Protein 3FBL (pdb70)

Nearest PDB structures (foldseek):
  3fbl-assembly1_A  TM=1.012E+00  e=3.060E-11  Captovirus AFV1
  5w7g-assembly1_B  TM=8.537E-01  e=7.889E-08  Captovirus AFV1
  2uvn-assembly1_A-2  TM=4.393E-01  e=5.436E+00  Mycobacterium tuberculosis H37Rv

Secondary structure (DSSP, 8-state):
-HHHHHHHHHHHHHTT--GGGHHHHHHHHHHHHHHHHHHHHTT--HHHHHHHHHHHHHHHHTSTT--HHHHHHHHHHHHHH-

CATH classification: 1.20.58.800

Structure (mmCIF, N/CA/C/O backbone):
data_3FBL
#
_entry.id   3FBL
#
_cell.length_a   28.353
_cell.length_b   47.576
_cell.length_c   60.079
_cell.angle_alpha   90.00
_cell.angle_beta   90.00
_cell.angle_gamma   90.00
#
_symmetry.space_group_name_H-M   'P 21 21 21'
#
loop_
_entity.id
_entity.type
_entity.pdbx_description
1 polymer 'Putative uncharacterized protein'
2 non-polymer 'CHLORIDE ION'
3 water water
#
loop_
_atom_site.group_PDB
_atom_site.id
_atom_site.type_symbol
_atom_site.label_atom_id
_atom_site.label_alt_id
_atom_site.label_comp_id
_atom_site.label_asym_id
_atom_site.label_entity_id
_atom_site.label_seq_id
_atom_site.pdbx_PDB_ins_code
_atom_site.Cartn_x
_atom_site.Cartn_y
_atom_site.Cartn_z
_atom_site.occupancy
_atom_site.B_iso_or_equiv
_atom_site.auth_seq_id
_atom_site.auth_comp_id
_atom_site.auth_asym_id
_atom_site.auth_atom_id
_atom_site.pdbx_PDB_model_num
ATOM 1 N N . TYR A 1 1 ? 29.534 -1.746 0.964 1.00 21.23 51 TYR A N 1
ATOM 2 C CA . TYR A 1 1 ? 29.894 -0.996 2.194 1.00 20.14 51 TYR A CA 1
ATOM 3 C C . TYR A 1 1 ? 30.316 -1.989 3.283 1.00 19.59 51 TYR A C 1
ATOM 4 O O . TYR A 1 1 ? 29.664 -2.113 4.323 1.00 18.59 51 TYR A O 1
ATOM 13 N N . HIS A 1 2 ? 31.402 -2.706 3.011 1.00 18.43 52 HIS A N 1
ATOM 14 C CA . HIS A 1 2 ? 31.858 -3.807 3.859 1.00 17.46 52 HIS A CA 1
ATOM 15 C C . HIS A 1 2 ? 32.213 -3.339 5.261 1.00 15.91 52 HIS A C 1
ATOM 16 O O . HIS A 1 2 ? 31.862 -3.997 6.238 1.00 15.07 52 HIS A O 1
ATOM 23 N N . LYS A 1 3 ? 32.897 -2.199 5.340 1.00 13.75 53 LYS A N 1
ATOM 24 C CA . LYS A 1 3 ? 33.291 -1.614 6.612 1.00 13.06 53 LYS A CA 1
ATOM 25 C C . LYS A 1 3 ? 32.098 -1.124 7.420 1.00 10.75 53 LYS A C 1
ATOM 26 O O . LYS A 1 3 ? 32.026 -1.348 8.631 1.00 9.72 53 LYS A O 1
ATOM 32 N N . LEU A 1 4 ? 31.153 -0.480 6.745 1.00 8.65 54 LEU A N 1
ATOM 33 C CA . LEU A 1 4 ? 29.917 -0.079 7.397 1.00 7.62 54 LEU A CA 1
ATOM 34 C C . LEU A 1 4 ? 29.158 -1.281 7.996 1.00 7.32 54 LEU A C 1
ATOM 35 O O . LEU A 1 4 ? 28.783 -1.240 9.168 1.00 6.13 54 LEU A O 1
ATOM 40 N N . ARG A 1 5 ? 28.957 -2.338 7.198 1.00 7.12 55 ARG A N 1
ATOM 41 C CA A ARG A 1 5 ? 28.233 -3.529 7.661 0.50 7.81 55 ARG A CA 1
ATOM 42 C CA B ARG A 1 5 ? 28.252 -3.542 7.656 0.50 7.46 55 ARG A CA 1
ATOM 43 C C . ARG A 1 5 ? 28.862 -4.104 8.929 1.00 7.50 55 ARG A C 1
ATOM 44 O O . ARG A 1 5 ? 28.150 -4.482 9.852 1.00 7.15 55 ARG A O 1
ATOM 59 N N . LEU A 1 6 ? 30.198 -4.169 8.960 1.00 6.71 56 LEU A N 1
ATOM 60 C CA . LEU A 1 6 ? 30.915 -4.612 10.149 1.00 6.07 56 LEU A CA 1
ATOM 61 C C . LEU A 1 6 ? 30.658 -3.696 11.349 1.00 5.22 56 LEU A C 1
ATOM 62 O O . LEU A 1 6 ? 30.386 -4.164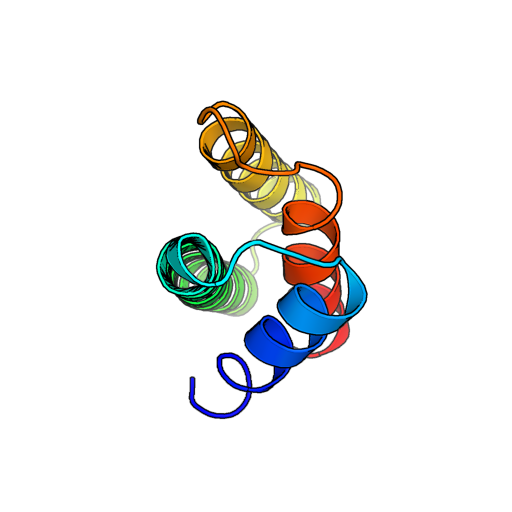 12.457 1.00 4.55 56 LEU A O 1
ATOM 67 N N . ALA A 1 7 ? 30.726 -2.395 11.122 1.00 4.19 57 ALA A N 1
ATOM 68 C CA . ALA A 1 7 ? 30.487 -1.414 12.190 1.00 4.25 57 ALA A CA 1
ATOM 69 C C . ALA A 1 7 ? 29.053 -1.481 12.739 1.00 4.28 57 ALA A C 1
ATOM 70 O O . ALA A 1 7 ? 28.835 -1.311 13.935 1.00 3.49 57 ALA A O 1
ATOM 72 N N . ILE A 1 8 ? 28.083 -1.683 11.849 1.00 3.37 58 ILE A N 1
ATOM 73 C CA . ILE A 1 8 ? 26.690 -1.813 12.272 1.00 4.16 58 ILE A CA 1
ATOM 74 C C . ILE A 1 8 ? 26.487 -3.042 13.144 1.00 4.42 58 ILE A C 1
ATOM 75 O O . ILE A 1 8 ? 25.776 -2.974 14.145 1.00 5.27 58 ILE A O 1
ATOM 80 N N . LYS A 1 9 ? 27.122 -4.156 12.785 1.00 5.31 59 LYS A N 1
ATOM 81 C CA . LYS A 1 9 ? 27.037 -5.356 13.610 1.00 6.52 59 LYS A CA 1
ATOM 82 C C . LYS A 1 9 ? 27.583 -5.105 15.017 1.00 6.77 59 LYS A C 1
ATOM 83 O O . LYS A 1 9 ? 27.029 -5.588 15.998 1.00 6.41 59 LYS A O 1
ATOM 89 N N . GLU A 1 10 ? 28.665 -4.341 15.116 1.00 6.89 60 GLU A N 1
ATOM 90 C CA . GLU A 1 10 ? 29.235 -4.047 16.428 1.00 7.63 60 GLU A CA 1
ATOM 91 C C . GLU A 1 10 ? 28.301 -3.158 17.248 1.00 6.53 60 GLU A C 1
ATOM 92 O O . GLU A 1 10 ? 28.176 -3.324 18.461 1.00 6.62 60 GLU A O 1
ATOM 98 N N . ILE A 1 11 ? 27.658 -2.205 16.581 1.00 6.23 61 ILE A N 1
ATOM 99 C CA . ILE A 1 11 ? 26.645 -1.370 17.257 1.00 5.70 61 ILE A CA 1
ATOM 100 C C . ILE A 1 11 ? 25.503 -2.266 17.729 1.00 4.92 61 ILE A C 1
ATOM 101 O O . ILE A 1 11 ? 25.037 -2.140 18.866 1.00 4.89 61 ILE A O 1
ATOM 106 N N . CYS A 1 12 ? 25.049 -3.175 16.862 1.00 4.42 62 CYS A N 1
ATOM 107 C CA . CYS A 1 12 ? 23.998 -4.123 17.257 1.00 5.34 62 CYS A CA 1
ATOM 108 C C . CYS A 1 12 ? 24.384 -4.974 18.482 1.00 5.58 62 CYS A C 1
ATOM 109 O O . CYS A 1 12 ? 23.574 -5.170 19.388 1.00 5.29 62 CYS A O 1
ATOM 112 N N . LYS A 1 13 ? 25.611 -5.481 18.505 1.00 5.62 63 LYS A N 1
ATOM 113 C CA . LYS A 1 13 ? 26.087 -6.222 19.690 1.00 7.45 63 LYS A CA 1
ATOM 114 C C . LYS A 1 13 ? 26.092 -5.382 20.965 1.00 7.42 63 LYS A C 1
ATOM 115 O O . LYS A 1 13 ? 25.624 -5.828 22.001 1.00 7.67 63 LYS A O 1
ATOM 121 N N . THR A 1 14 ? 26.612 -4.157 20.881 1.00 7.77 64 THR A N 1
ATOM 122 C CA . THR A 1 14 ? 26.664 -3.245 22.033 1.00 7.83 64 THR A CA 1
ATOM 123 C C . THR A 1 14 ? 25.285 -2.921 22.576 1.00 7.95 64 THR A C 1
ATOM 124 O O . THR A 1 14 ? 25.090 -2.847 23.794 1.00 7.56 64 THR A O 1
ATOM 128 N N . ASP A 1 15 ? 24.322 -2.753 21.673 1.00 7.26 65 ASP A N 1
ATOM 129 C CA . ASP A 1 15 ? 22.974 -2.409 22.086 1.00 7.24 65 ASP A CA 1
ATOM 130 C C . ASP A 1 15 ? 22.088 -3.632 22.431 1.00 6.94 65 ASP A C 1
ATOM 131 O O . ASP A 1 15 ? 20.907 -3.478 22.737 1.00 7.66 65 ASP A O 1
ATOM 136 N N . GLY A 1 16 ? 22.666 -4.827 22.378 1.00 6.22 66 GLY A N 1
ATOM 137 C CA . GLY A 1 16 ? 21.933 -6.063 22.639 1.00 7.36 66 GLY A CA 1
ATOM 138 C C . GLY A 1 16 ? 20.750 -6.285 21.719 1.00 7.11 66 GLY A C 1
ATOM 139 O O . GLY A 1 16 ? 19.681 -6.731 22.157 1.00 8.25 66 GLY A O 1
ATOM 140 N N . ILE A 1 17 ? 20.917 -5.934 20.447 1.00 6.17 67 ILE A N 1
ATOM 141 C CA . ILE A 1 17 ? 19.871 -6.165 19.444 1.00 5.44 67 ILE A CA 1
ATOM 142 C C . ILE A 1 17 ? 19.694 -7.665 19.164 1.00 4.67 67 ILE A C 1
ATOM 143 O O . ILE A 1 17 ? 20.671 -8.377 18.969 1.00 4.03 67 ILE A O 1
ATOM 148 N N . PRO A 1 18 ? 18.445 -8.155 19.199 1.00 5.01 68 PRO A N 1
ATOM 149 C CA . PRO A 1 18 ? 18.189 -9.563 18.851 1.00 5.23 68 PRO A CA 1
ATOM 150 C C . PRO A 1 18 ? 18.730 -9.830 17.461 1.00 4.51 68 PRO A C 1
ATOM 151 O O . PRO A 1 18 ? 18.506 -9.017 16.569 1.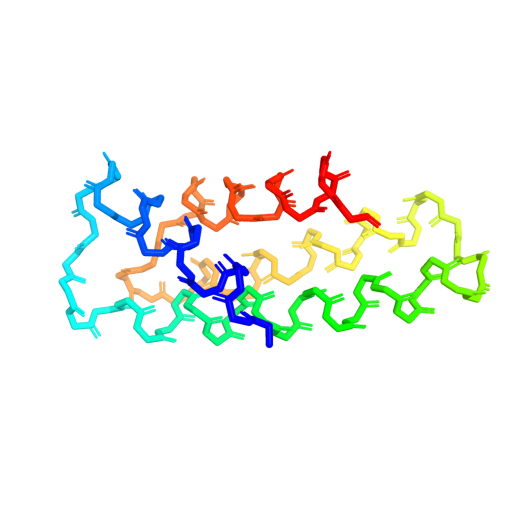00 5.21 68 PRO A O 1
ATOM 155 N N . ASN A 1 19 ? 19.427 -10.940 17.268 1.00 4.50 69 ASN A N 1
ATOM 156 C CA . ASN A 1 19 ? 20.139 -11.124 16.001 1.00 5.04 69 ASN A CA 1
ATOM 157 C C . ASN A 1 19 ? 19.245 -11.248 14.754 1.00 4.97 69 ASN A C 1
ATOM 158 O O . ASN A 1 19 ? 19.706 -11.004 13.654 1.00 4.66 69 ASN A O 1
ATOM 163 N N . ILE A 1 20 ? 17.971 -11.602 14.939 1.00 4.71 70 ILE A N 1
ATOM 164 C CA . ILE A 1 20 ? 17.050 -11.684 13.804 1.00 5.08 70 ILE A CA 1
ATOM 165 C C . ILE A 1 20 ? 16.695 -10.308 13.262 1.00 4.79 70 ILE A C 1
ATOM 166 O O . ILE A 1 20 ? 16.114 -10.198 12.182 1.00 4.51 70 ILE A O 1
ATOM 171 N N . LYS A 1 21 ? 17.155 -9.411 13.999 1.00 4.32 71 LYS A N 1
ATOM 172 C CA . LYS A 1 21 ? 16.873 -8.060 13.533 1.00 5.00 71 LYS A CA 1
ATOM 173 C C . LYS A 1 21 ? 18.078 -7.360 12.873 1.00 5.52 71 LYS A C 1
ATOM 174 O O . LYS A 1 21 ? 17.925 -6.279 12.308 1.00 5.67 71 LYS A O 1
ATOM 180 N N . TRP A 1 22 ? 19.228 -7.867 12.969 1.00 5.24 72 TRP A N 1
ATOM 181 C CA . TRP A 1 22 ? 20.448 -7.191 12.494 1.00 5.33 72 TRP A CA 1
ATOM 182 C C . TRP A 1 22 ? 20.371 -6.814 11.010 1.00 5.25 72 TRP A C 1
ATOM 183 O O . TRP A 1 22 ? 20.768 -5.729 10.635 1.00 5.44 72 TRP A O 1
ATOM 194 N N . GLY A 1 23 ? 19.861 -7.722 10.181 1.00 4.73 73 GLY A N 1
ATOM 195 C CA . GLY A 1 23 ? 19.680 -7.456 8.749 1.00 4.99 73 GLY A CA 1
ATOM 196 C C . GLY A 1 23 ? 18.936 -6.158 8.465 1.00 5.39 73 GLY A C 1
ATOM 197 O O . GLY A 1 23 ? 19.283 -5.416 7.529 1.00 5.08 73 GLY A O 1
ATOM 198 N N . MET A 1 24 ? 17.920 -5.874 9.279 1.00 5.87 74 MET A N 1
ATOM 199 C CA . MET A 1 24 ? 17.157 -4.648 9.134 1.00 7.13 74 MET A CA 1
ATOM 200 C C . MET A 1 24 ? 18.005 -3.410 9.431 1.00 5.71 74 MET A C 1
ATOM 201 O O . MET A 1 24 ? 17.906 -2.417 8.710 1.00 5.72 74 MET A O 1
ATOM 206 N N . TYR A 1 25 ? 18.816 -3.464 10.483 1.00 4.97 75 TYR A N 1
ATOM 207 C CA . TYR A 1 25 ? 19.721 -2.334 10.792 1.00 4.22 75 TYR A CA 1
ATOM 208 C C . TYR A 1 25 ? 20.803 -2.173 9.728 1.00 3.51 75 TYR A C 1
ATOM 209 O O . TYR A 1 25 ? 21.160 -1.066 9.381 1.00 3.56 75 TYR A O 1
ATOM 218 N N . ILE A 1 26 ? 21.335 -3.289 9.224 1.00 3.59 76 ILE A N 1
ATOM 219 C CA . ILE A 1 26 ? 22.347 -3.231 8.163 1.00 4.26 76 ILE A CA 1
ATOM 220 C C . ILE A 1 26 ? 21.797 -2.562 6.893 1.00 4.77 76 ILE A C 1
ATOM 221 O O . ILE A 1 26 ? 22.436 -1.660 6.334 1.00 4.43 76 ILE A O 1
ATOM 226 N N . ALA A 1 27 ? 20.631 -3.021 6.447 1.00 5.00 77 ALA A N 1
ATOM 227 C CA . ALA A 1 27 ? 19.941 -2.456 5.295 1.00 5.28 77 ALA A CA 1
ATOM 228 C C . ALA A 1 27 ? 19.628 -0.971 5.470 1.00 5.55 77 ALA A C 1
ATOM 229 O O . ALA A 1 27 ? 19.807 -0.185 4.541 1.00 6.85 77 ALA A O 1
ATOM 231 N N . PHE A 1 28 ? 19.133 -0.593 6.649 1.00 4.65 78 PHE A N 1
ATOM 232 C CA . PHE A 1 28 ? 18.873 0.818 6.995 1.00 3.94 78 PHE A CA 1
ATOM 233 C C . PHE A 1 28 ? 20.163 1.650 6.870 1.00 3.29 78 PHE A C 1
ATOM 234 O O . PHE A 1 28 ? 20.177 2.716 6.238 1.00 3.21 78 PHE A O 1
ATOM 242 N N . GLY A 1 29 ? 21.256 1.146 7.434 1.00 3.54 79 GLY A N 1
ATOM 243 C CA . GLY A 1 29 ? 22.524 1.880 7.422 1.00 2.99 79 GLY A CA 1
ATOM 244 C C . GLY A 1 29 ? 23.112 2.021 6.031 1.00 3.95 79 GLY A C 1
ATOM 245 O O . GLY A 1 29 ? 23.594 3.090 5.665 1.00 2.51 79 GLY A O 1
ATOM 246 N N . GLU A 1 30 ? 23.090 0.932 5.262 1.00 4.54 80 GLU A N 1
ATOM 247 C CA . GLU A 1 30 ? 23.646 0.930 3.913 1.00 6.11 80 GLU A CA 1
ATOM 248 C C . GLU A 1 30 ? 22.900 1.889 3.007 1.00 5.76 80 GLU A C 1
ATOM 249 O O . GLU A 1 30 ? 23.516 2.642 2.240 1.00 5.04 80 GLU A O 1
ATOM 255 N N . LYS A 1 31 ? 21.571 1.853 3.099 1.00 5.02 81 LYS A N 1
ATOM 256 C CA . LYS A 1 31 ? 20.725 2.759 2.329 1.00 5.82 81 LYS A CA 1
ATOM 257 C C . LYS A 1 31 ? 20.990 4.212 2.728 1.00 4.84 81 LYS A C 1
ATOM 258 O O . LYS A 1 31 ? 21.092 5.085 1.872 1.00 3.43 81 LYS A O 1
ATOM 264 N N . LEU A 1 32 ? 21.089 4.463 4.030 1.00 4.38 82 LEU A N 1
ATOM 265 C CA . LEU A 1 32 ? 21.311 5.824 4.527 1.00 4.29 82 LEU A CA 1
ATOM 266 C C . LEU A 1 32 ? 22.669 6.363 4.097 1.00 4.13 82 LEU A C 1
ATOM 267 O O . LEU A 1 32 ? 22.769 7.532 3.734 1.00 4.33 82 LEU A O 1
ATOM 272 N N . LEU A 1 33 ? 23.705 5.526 4.173 1.00 3.64 83 LEU A N 1
ATOM 273 C CA . LEU A 1 33 ? 25.043 5.931 3.720 1.00 3.60 83 LEU A CA 1
ATOM 274 C C . LEU A 1 33 ? 25.039 6.354 2.252 1.00 4.20 83 LEU A C 1
ATOM 275 O O . LEU A 1 33 ? 25.578 7.418 1.910 1.00 3.50 83 LEU A O 1
ATOM 280 N N . LYS A 1 34 ? 24.457 5.525 1.386 1.00 4.25 84 LYS A N 1
ATOM 281 C CA . LYS A 1 34 ? 24.397 5.849 -0.037 1.00 4.98 84 LYS A CA 1
ATOM 282 C C . LYS A 1 34 ? 23.696 7.196 -0.290 1.00 5.38 84 LYS A C 1
ATOM 283 O O . LYS A 1 34 ? 24.169 8.028 -1.090 1.00 4.32 84 LYS A O 1
ATOM 289 N N . SER A 1 35 ? 22.576 7.422 0.394 1.00 5.20 85 SER A N 1
ATOM 290 C CA . SER A 1 35 ? 21.876 8.697 0.256 1.00 6.04 85 SER A CA 1
ATOM 291 C C . SER A 1 35 ? 22.652 9.858 0.854 1.00 6.01 85 SER A C 1
ATOM 292 O O . SER A 1 35 ? 22.696 10.923 0.259 1.00 5.96 85 SER A O 1
ATOM 295 N N . TYR A 1 36 ? 23.260 9.656 2.018 1.00 5.68 86 TYR A N 1
ATOM 296 C CA . TYR A 1 36 ? 24.100 10.695 2.617 1.00 6.26 86 TYR A CA 1
ATOM 297 C C . TYR A 1 36 ? 25.265 11.109 1.679 1.00 5.86 86 TYR A C 1
ATOM 298 O O . TYR A 1 36 ? 25.540 12.316 1.502 1.00 5.23 86 TYR A O 1
ATOM 307 N N . LEU A 1 37 ? 25.947 10.1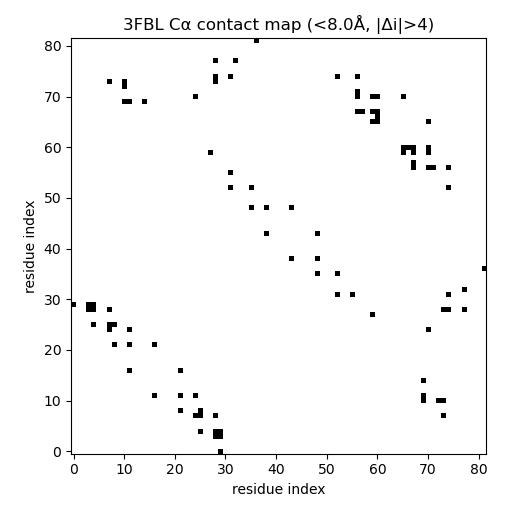23 1.090 1.00 5.00 87 LEU A N 1
ATOM 308 C CA . LEU A 1 37 ? 27.081 10.427 0.198 1.00 4.28 87 LEU A CA 1
ATOM 309 C C . LEU A 1 37 ? 26.622 11.167 -1.065 1.00 4.38 87 LEU A C 1
ATOM 310 O O . LEU A 1 37 ? 27.276 12.117 -1.510 1.00 3.01 87 LEU A O 1
ATOM 315 N N . LYS A 1 38 ? 25.477 10.758 -1.608 1.00 4.75 88 LYS A N 1
ATOM 316 C CA . LYS A 1 38 ? 24.899 11.475 -2.761 1.00 6.58 88 LYS A CA 1
ATOM 317 C C . LYS A 1 38 ? 24.617 12.939 -2.417 1.00 6.47 88 LYS A C 1
ATOM 318 O O . LYS A 1 38 ? 24.933 13.832 -3.216 1.00 5.27 88 LYS A O 1
ATOM 324 N N . MET A 1 39 ? 24.006 13.178 -1.251 1.00 6.04 89 MET A N 1
ATOM 325 C CA . MET A 1 39 ? 23.669 14.543 -0.818 1.00 8.18 89 MET A CA 1
ATOM 326 C C . MET A 1 39 ? 24.909 15.414 -0.606 1.00 6.60 89 MET A C 1
ATOM 327 O O . MET A 1 39 ? 24.966 16.550 -1.061 1.00 7.13 89 MET A O 1
ATOM 332 N N . LYS A 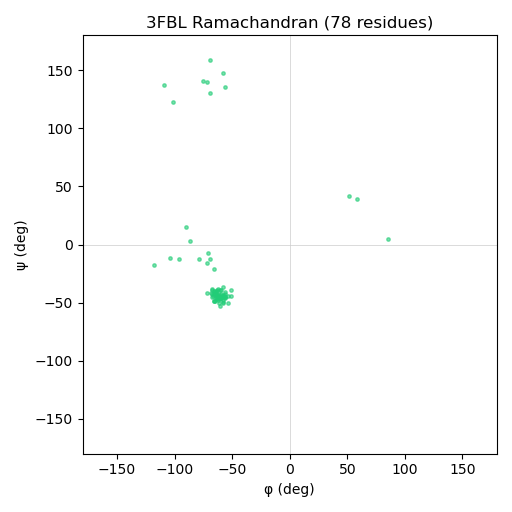1 40 ? 25.938 14.898 0.107 1.00 6.50 90 LYS A N 1
ATOM 333 C CA . LYS A 1 40 ? 27.243 15.539 0.238 1.00 7.11 90 LYS A CA 1
ATOM 334 C C . LYS A 1 40 ? 27.859 15.868 -1.107 1.00 6.55 90 LYS A C 1
ATOM 335 O O . LYS A 1 40 ? 28.422 16.936 -1.268 1.00 6.49 90 LYS A O 1
ATOM 341 N N . ALA A 1 41 ? 27.895 14.916 -1.973 1.00 6.22 91 ALA A N 1
ATOM 342 C CA . ALA A 1 41 ? 28.523 15.146 -3.288 1.00 6.48 91 ALA A CA 1
ATOM 343 C C . ALA A 1 41 ? 27.836 16.303 -4.012 1.00 7.28 91 ALA A C 1
ATOM 344 O O . ALA A 1 41 ? 28.493 17.082 -4.686 1.00 7.67 91 ALA A O 1
ATOM 346 N N . GLY A 1 42 ? 26.519 16.414 -3.855 1.00 8.15 92 GLY A N 1
ATOM 347 C CA . GLY A 1 42 ? 25.735 17.465 -4.491 1.00 9.84 92 GLY A CA 1
ATOM 348 C C . GLY A 1 42 ? 25.555 18.753 -3.711 1.00 11.32 92 GLY A C 1
ATOM 349 O O . GLY A 1 42 ? 24.691 19.570 -4.053 1.00 11.28 92 GLY A O 1
ATOM 350 N N . SER A 1 43 ? 26.365 18.956 -2.674 1.00 11.76 93 SER A N 1
ATOM 351 C CA . SER A 1 43 ? 26.264 20.150 -1.835 1.00 13.94 93 SER A CA 1
ATOM 352 C C . SER A 1 43 ? 24.865 20.479 -1.275 1.00 13.84 93 SER A C 1
ATOM 353 O O . SER A 1 43 ? 24.440 21.656 -1.217 1.00 14.59 93 SER A O 1
ATOM 356 N N . ALA A 1 44 ? 24.160 19.440 -0.829 1.00 13.31 94 ALA A N 1
ATOM 357 C CA . ALA A 1 44 ? 22.923 19.632 -0.076 1.00 11.75 94 ALA A CA 1
ATOM 358 C C . ALA A 1 44 ? 23.254 20.476 1.147 1.00 11.40 94 ALA A C 1
ATOM 359 O O . ALA A 1 44 ? 24.358 20.383 1.684 1.00 10.00 94 ALA A O 1
ATOM 361 N N . SER A 1 45 ? 22.306 21.300 1.599 1.00 11.29 95 SER A N 1
ATOM 362 C CA . SER A 1 45 ? 22.520 22.078 2.830 1.00 11.27 95 SER A CA 1
ATOM 363 C C . SER A 1 45 ? 22.525 21.151 4.062 1.00 11.52 95 SER A C 1
ATOM 364 O O . SER A 1 45 ? 21.988 20.052 4.024 1.00 10.43 95 SER A O 1
ATOM 367 N N . SER A 1 46 ? 23.120 21.631 5.141 1.00 11.48 96 SER A N 1
ATOM 368 C CA . SER A 1 46 ? 23.021 21.015 6.459 1.00 12.75 96 SER A CA 1
ATOM 369 C C . SER A 1 46 ? 21.579 20.719 6.893 1.00 12.10 96 SER A C 1
ATOM 370 O O . SER A 1 46 ? 21.295 19.629 7.416 1.00 11.58 96 SER A O 1
ATOM 373 N N . ASP A 1 47 ? 20.676 21.674 6.671 1.00 11.89 97 ASP A N 1
ATOM 374 C CA . ASP A 1 47 ? 19.254 21.490 7.010 1.00 11.56 97 ASP A CA 1
ATOM 375 C C . ASP A 1 47 ? 18.623 20.323 6.233 1.00 10.41 97 ASP A C 1
ATOM 376 O O . ASP A 1 47 ? 17.892 19.505 6.793 1.00 8.97 97 ASP A O 1
ATOM 381 N N . MET A 1 48 ? 18.916 20.271 4.941 1.00 9.30 98 MET A N 1
ATOM 382 C CA . MET A 1 48 ? 18.433 19.189 4.067 1.00 9.36 98 MET A CA 1
ATOM 383 C C . MET A 1 48 ? 18.958 17.840 4.535 1.00 7.56 98 MET A C 1
ATOM 384 O O . MET A 1 48 ? 18.204 16.859 4.597 1.00 7.11 98 MET A O 1
ATOM 389 N N . ILE A 1 49 ? 20.241 17.784 4.865 1.00 6.84 99 ILE A N 1
ATOM 390 C CA . ILE A 1 49 ? 20.837 16.507 5.315 1.00 6.54 99 ILE A CA 1
ATOM 391 C C . ILE A 1 49 ? 20.217 16.041 6.636 1.00 6.06 99 ILE A C 1
ATOM 392 O O . ILE A 1 49 ? 19.790 14.879 6.763 1.00 5.13 99 ILE A O 1
ATOM 397 N N . ALA A 1 50 ? 20.139 16.952 7.606 1.00 6.51 100 ALA A N 1
ATOM 398 C CA . ALA A 1 50 ? 19.499 16.646 8.891 1.00 6.12 100 ALA A CA 1
ATOM 399 C C . ALA A 1 50 ? 18.059 16.172 8.715 1.00 6.22 100 ALA A C 1
ATOM 400 O O . ALA A 1 50 ? 17.657 15.174 9.312 1.00 5.49 100 ALA A O 1
ATOM 402 N N . GLU A 1 51 ? 17.287 16.879 7.885 1.00 7.37 101 GLU A N 1
ATOM 403 C CA . GLU A 1 51 ? 15.886 16.495 7.614 1.00 7.58 101 GLU A CA 1
ATOM 404 C C . GLU A 1 51 ? 15.793 15.080 7.044 1.00 6.41 101 GLU A C 1
ATOM 405 O O . GLU A 1 51 ? 14.928 14.304 7.471 1.00 5.47 101 GLU A O 1
ATOM 411 N N . TYR A 1 52 ? 16.679 14.751 6.095 1.00 5.71 102 TYR A N 1
ATOM 412 C CA . TYR A 1 52 ? 16.660 13.4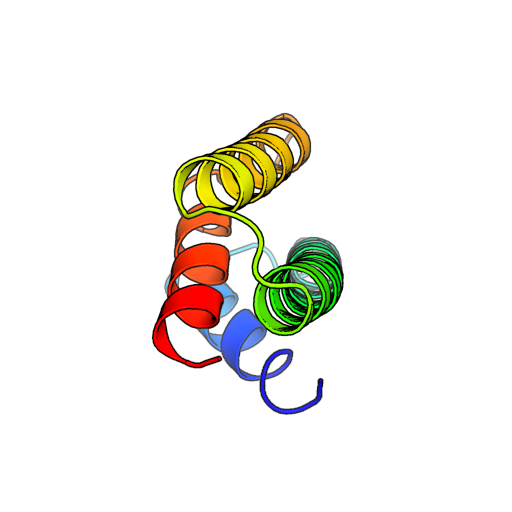49 5.427 1.00 5.32 102 TYR A CA 1
ATOM 413 C C . TYR A 1 52 ? 17.000 12.362 6.446 1.00 4.02 102 TYR A C 1
ATOM 414 O O . TYR A 1 52 ? 16.311 11.355 6.555 1.00 2.96 102 TYR A O 1
ATOM 423 N N . ILE A 1 53 ? 18.060 12.590 7.199 1.00 4.05 103 ILE A N 1
ATOM 424 C CA . ILE A 1 53 ? 18.485 11.631 8.217 1.00 3.64 103 ILE A CA 1
ATOM 425 C C . ILE A 1 53 ? 17.382 11.428 9.257 1.00 3.57 103 ILE A C 1
ATOM 426 O O . ILE A 1 53 ? 17.041 10.282 9.594 1.00 2.50 103 ILE A O 1
ATOM 431 N N . ASN A 1 54 ? 16.813 12.543 9.740 1.00 3.58 104 ASN A N 1
ATOM 432 C CA . ASN A 1 54 ? 15.739 12.488 10.727 1.00 3.50 104 ASN A CA 1
ATOM 433 C C . ASN A 1 54 ? 14.498 11.772 10.187 1.00 3.38 104 ASN A C 1
ATOM 434 O O . ASN A 1 54 ? 13.850 11.032 10.937 1.00 2.43 104 ASN A O 1
ATOM 439 N N . ASN A 1 55 ? 14.171 11.995 8.907 1.00 2.35 105 ASN A N 1
ATOM 440 C CA . ASN A 1 55 ? 13.051 11.284 8.268 1.00 3.52 105 ASN A CA 1
ATOM 441 C C . ASN A 1 55 ? 13.331 9.781 8.189 1.00 3.21 105 ASN A C 1
ATOM 442 O O . ASN A 1 55 ? 12.428 8.955 8.398 1.00 3.82 105 ASN A O 1
ATOM 447 N N . ALA A 1 56 ? 14.579 9.435 7.883 1.00 2.74 106 ALA A N 1
ATOM 448 C CA . ALA A 1 56 ? 14.970 8.036 7.727 1.00 2.51 106 ALA A CA 1
ATOM 449 C C . ALA A 1 56 ? 14.880 7.335 9.083 1.00 2.71 106 ALA A C 1
ATOM 450 O O . ALA A 1 56 ? 14.361 6.241 9.169 1.00 2.05 106 ALA A O 1
ATOM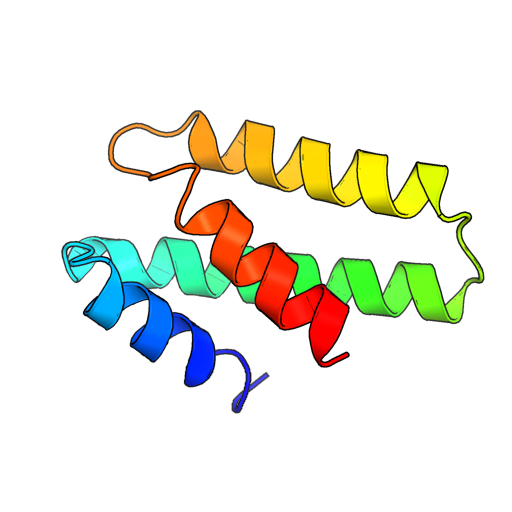 452 N N . ILE A 1 57 ?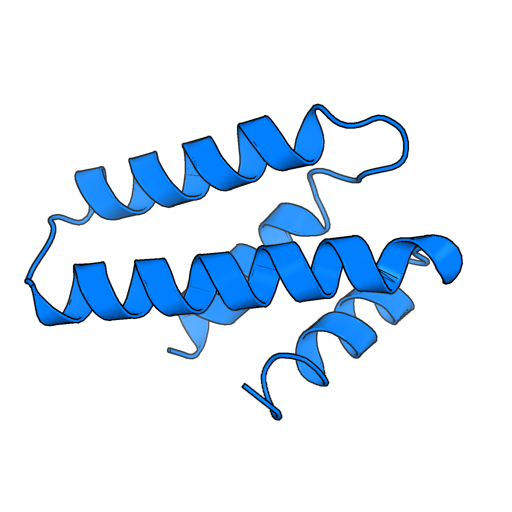 15.396 7.991 10.128 1.00 2.44 107 ILE A N 1
ATOM 453 C CA . ILE A 1 57 ? 15.343 7.453 11.482 1.00 2.65 107 ILE A CA 1
ATOM 454 C C . ILE A 1 57 ? 13.896 7.343 11.967 1.00 2.86 107 ILE A C 1
ATOM 455 O O . ILE A 1 57 ? 13.532 6.340 12.593 1.00 2.67 107 ILE A O 1
ATOM 460 N N . SER A 1 58 ? 13.067 8.352 11.665 1.00 3.52 108 SER A N 1
ATOM 461 C CA . SER A 1 58 ? 11.643 8.324 12.082 1.00 3.78 108 SER A CA 1
ATOM 462 C C . SER A 1 58 ? 10.878 7.162 11.457 1.00 3.96 108 SER A C 1
ATOM 463 O O . SER A 1 58 ? 10.136 6.440 12.145 1.00 2.31 108 SER A O 1
ATOM 466 N N . ALA A 1 59 ? 11.049 6.991 10.146 1.00 3.79 109 ALA A N 1
ATOM 467 C CA . ALA A 1 59 ? 10.357 5.904 9.437 1.00 4.49 109 ALA A CA 1
ATOM 468 C C . ALA A 1 59 ? 10.805 4.520 9.929 1.00 4.43 109 ALA A C 1
ATOM 469 O O . ALA A 1 59 ? 9.975 3.643 10.141 1.00 4.85 109 ALA A O 1
ATOM 471 N N . PHE A 1 60 ? 12.117 4.331 10.069 1.00 4.37 110 PHE A N 1
ATOM 472 C CA . PHE A 1 60 ? 12.699 3.065 10.502 1.00 4.84 110 PHE A CA 1
ATOM 473 C C . PHE A 1 60 ? 12.284 2.713 11.947 1.00 4.82 110 PHE A C 1
ATOM 474 O O . PHE A 1 60 ? 11.873 1.587 12.215 1.00 4.70 110 PHE A O 1
ATOM 482 N N . SER A 1 61 ? 12.355 3.703 12.845 1.00 5.38 111 SER A N 1
ATOM 483 C CA . SER A 1 61 ? 12.017 3.541 14.266 1.00 6.31 111 SER A CA 1
ATOM 484 C C . SER A 1 61 ? 10.525 3.317 14.514 1.00 6.26 111 SER A C 1
ATOM 485 O O . SER A 1 61 ? 10.123 2.965 15.631 1.00 5.84 111 SER A O 1
ATOM 488 N N . SER A 1 62 ? 9.698 3.553 13.497 1.00 6.26 112 SER A N 1
ATOM 489 C CA . SER A 1 62 ? 8.246 3.351 13.643 1.00 7.69 112 SER A CA 1
ATOM 490 C C . SER A 1 62 ? 7.891 1.869 13.527 1.00 8.65 112 SER A C 1
ATOM 491 O O . SER A 1 62 ? 6.772 1.471 13.841 1.00 9.51 112 SER A O 1
ATOM 494 N N . ARG A 1 63 ? 8.844 1.053 13.079 1.00 9.20 113 ARG A N 1
ATOM 495 C CA . ARG A 1 63 ? 8.656 -0.401 13.043 1.00 10.03 113 ARG A CA 1
ATOM 496 C C . ARG A 1 63 ? 8.770 -1.007 14.437 1.00 10.55 113 ARG A C 1
ATOM 497 O O . ARG A 1 63 ? 9.622 -0.610 15.243 1.00 9.35 113 ARG A O 1
ATOM 505 N N . THR A 1 64 ? 7.912 -1.982 14.727 1.00 11.61 114 THR A N 1
ATOM 506 C CA . THR A 1 64 ? 7.941 -2.602 16.062 1.00 12.07 114 THR A CA 1
ATOM 507 C C . THR A 1 64 ? 9.197 -3.477 16.198 1.00 10.95 114 THR A C 1
ATOM 508 O O . THR A 1 64 ? 9.616 -4.122 15.246 1.00 11.40 114 THR A O 1
ATOM 512 N N . GLY A 1 65 ? 9.827 -3.436 17.365 1.0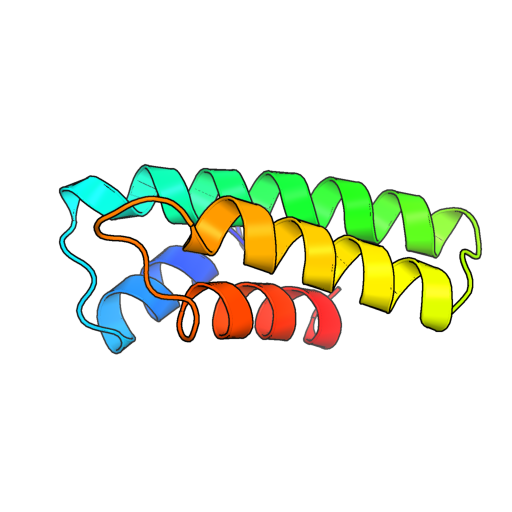0 10.25 115 GLY A N 1
ATOM 513 C CA . GLY A 1 65 ? 11.052 -4.209 17.588 1.00 8.94 115 GLY A CA 1
ATOM 514 C C . GLY A 1 65 ? 12.319 -3.501 17.118 1.00 8.89 115 GLY A C 1
ATOM 515 O O . GLY A 1 65 ? 13.397 -4.088 17.147 1.00 7.94 115 GLY A O 1
ATOM 516 N N . ILE A 1 66 ? 12.177 -2.250 16.663 1.00 8.50 116 ILE A N 1
ATOM 517 C CA . ILE A 1 66 ? 13.325 -1.415 16.253 1.00 8.01 116 ILE A CA 1
ATOM 518 C C . ILE A 1 66 ? 13.552 -0.296 17.257 1.00 7.81 116 ILE A C 1
ATOM 519 O O . ILE A 1 66 ? 12.593 0.346 17.725 1.00 7.27 116 ILE A O 1
ATOM 524 N N . SER A 1 67 ? 14.823 -0.053 17.581 1.00 6.78 117 SER A N 1
ATOM 525 C CA . SER A 1 67 ? 15.199 0.930 18.583 1.00 6.27 117 SER A CA 1
ATOM 526 C C . SER A 1 67 ? 15.667 2.227 17.914 1.00 5.84 117 SER A C 1
ATOM 527 O O . SER A 1 67 ? 16.608 2.230 17.109 1.00 4.75 117 SER A O 1
ATOM 530 N N . GLN A 1 68 ? 15.000 3.325 18.254 1.00 4.11 118 GLN A N 1
ATOM 531 C CA . GLN A 1 68 ? 15.378 4.622 17.746 1.00 4.42 118 GLN A CA 1
ATOM 532 C C . GLN A 1 68 ? 16.821 4.974 18.143 1.00 4.36 118 GLN A C 1
ATOM 533 O O . GLN A 1 68 ? 17.573 5.502 17.330 1.00 3.72 118 GLN A O 1
ATOM 539 N N . GLU A 1 69 ? 17.191 4.683 19.390 1.00 4.30 119 GLU A N 1
ATOM 540 C CA A GLU A 1 69 ? 18.537 4.968 19.881 0.50 5.10 119 GLU A CA 1
ATOM 541 C CA B GLU A 1 69 ? 18.550 4.946 19.893 0.50 5.76 119 GLU A CA 1
ATOM 542 C C . GLU A 1 69 ? 19.627 4.277 19.038 1.00 4.90 119 GLU A C 1
ATOM 543 O O . GLU A 1 69 ? 20.669 4.876 18.716 1.00 4.16 119 GLU A O 1
ATOM 554 N N . THR A 1 70 ? 19.391 3.029 18.668 1.00 4.27 120 THR A N 1
ATOM 555 C CA . THR A 1 70 ? 20.370 2.298 17.858 1.00 4.18 120 THR A CA 1
ATOM 556 C C . THR A 1 70 ? 20.409 2.830 16.422 1.00 4.07 120 THR A C 1
ATOM 557 O O . THR A 1 70 ? 21.497 3.005 15.832 1.00 3.09 120 THR A O 1
ATOM 561 N N . ALA A 1 71 ? 19.228 3.109 15.871 1.00 3.45 121 ALA A N 1
ATOM 562 C CA . ALA A 1 71 ? 19.146 3.772 14.558 1.00 4.04 121 ALA A CA 1
ATOM 563 C C . ALA A 1 71 ? 19.966 5.071 14.566 1.00 4.21 121 ALA A C 1
ATOM 564 O O . ALA A 1 71 ? 20.698 5.351 13.606 1.00 4.25 121 ALA A O 1
ATOM 566 N N . GLN A 1 72 ? 19.835 5.861 15.644 1.00 4.39 122 GLN A N 1
ATOM 567 C CA . GLN A 1 72 ? 20.576 7.122 15.792 1.00 4.18 122 GLN A CA 1
ATOM 568 C C . GLN A 1 72 ? 22.094 6.892 15.856 1.00 4.03 122 GLN A C 1
ATOM 569 O O . GLN A 1 72 ? 22.869 7.656 15.253 1.00 3.98 122 GLN A O 1
ATOM 575 N N . LYS A 1 73 ? 22.522 5.867 16.599 1.00 4.19 123 LYS A N 1
ATOM 576 C CA . LYS A 1 73 ? 23.952 5.494 16.647 1.00 4.78 123 LYS A CA 1
ATOM 577 C C . LYS A 1 73 ? 24.537 5.196 15.261 1.00 4.63 123 LYS A C 1
ATOM 578 O O . LYS A 1 73 ? 25.683 5.540 14.970 1.00 3.72 123 LYS A O 1
ATOM 584 N N . ILE A 1 74 ? 23.759 4.506 14.433 1.00 3.53 124 ILE A N 1
ATOM 585 C CA . ILE A 1 74 ? 24.168 4.177 13.066 1.00 4.02 124 ILE A CA 1
ATOM 586 C C . ILE A 1 74 ? 24.288 5.452 12.209 1.00 4.10 124 ILE A C 1
ATOM 587 O O . ILE A 1 74 ? 25.288 5.649 11.504 1.00 3.52 124 ILE A O 1
ATOM 592 N N . ALA A 1 75 ? 23.263 6.303 12.260 1.00 3.43 125 ALA A N 1
ATOM 593 C CA . ALA A 1 75 ? 23.326 7.606 11.590 1.00 4.44 125 ALA A CA 1
ATOM 594 C C . ALA A 1 75 ? 24.539 8.399 12.079 1.00 4.31 125 ALA A C 1
ATOM 595 O O . ALA A 1 75 ? 25.287 8.933 11.258 1.00 4.92 125 ALA A O 1
ATOM 597 N N . ASP A 1 76 ? 24.765 8.426 13.399 1.00 4.53 126 ASP A N 1
ATOM 598 C CA . ASP A 1 76 ? 25.921 9.110 13.975 1.00 5.33 126 ASP A CA 1
ATOM 599 C C . ASP A 1 76 ? 27.267 8.545 13.508 1.00 6.04 126 ASP A C 1
ATOM 600 O O . ASP A 1 76 ? 28.173 9.312 13.184 1.00 5.58 126 ASP A O 1
ATOM 605 N N . PHE A 1 77 ? 27.396 7.214 13.472 1.00 5.17 127 PHE A N 1
ATOM 606 C CA . PHE A 1 77 ? 28.581 6.580 12.881 1.00 5.33 127 PHE A CA 1
ATOM 607 C C . PHE A 1 77 ? 28.827 7.013 11.428 1.00 5.00 127 PHE A C 1
ATOM 608 O O . PHE A 1 77 ? 29.963 7.317 11.044 1.00 5.63 127 PHE A O 1
ATOM 616 N N . ILE A 1 78 ? 27.773 7.031 10.619 1.00 4.70 128 ILE A N 1
ATOM 617 C CA . ILE A 1 78 ? 27.876 7.469 9.229 1.00 4.86 128 ILE A CA 1
ATOM 618 C C . ILE A 1 78 ? 28.360 8.925 9.130 1.00 5.41 128 ILE A C 1
ATOM 619 O O . ILE A 1 78 ? 29.337 9.224 8.411 1.00 5.59 128 ILE A O 1
ATOM 624 N N . THR A 1 79 ? 27.684 9.824 9.837 1.00 5.47 129 THR A N 1
ATOM 625 C CA . THR A 1 79 ? 27.981 11.271 9.694 1.00 5.74 129 THR A CA 1
ATOM 626 C C . THR A 1 79 ? 29.313 11.680 10.323 1.00 6.95 129 THR A C 1
ATOM 627 O O . THR A 1 79 ? 29.840 12.766 10.014 1.00 6.85 129 THR A O 1
ATOM 631 N N . SER A 1 80 ? 29.868 10.820 11.187 1.00 7.28 130 SER A N 1
ATOM 632 C CA . SER A 1 80 ? 31.190 11.092 11.778 1.00 8.48 130 SER A CA 1
ATOM 633 C C . SER A 1 80 ? 32.354 10.407 11.040 1.00 8.24 130 SER A C 1
ATOM 634 O O . SER A 1 80 ? 33.527 10.731 11.270 1.00 8.60 130 SER A O 1
ATOM 637 N N . ASN A 1 81 ? 32.038 9.477 10.147 1.00 7.96 131 ASN A N 1
ATOM 638 C CA . ASN A 1 81 ? 33.077 8.735 9.437 1.00 8.49 131 ASN A CA 1
ATOM 639 C C . ASN A 1 81 ? 33.095 8.918 7.916 1.00 8.78 131 ASN A C 1
ATOM 640 O O . ASN A 1 81 ? 34.080 8.608 7.254 1.00 8.45 131 ASN A O 1
ATOM 645 N N . TYR A 1 82 ? 32.005 9.415 7.352 1.00 9.16 132 TYR A N 1
ATOM 646 C CA . TYR A 1 82 ? 31.929 9.529 5.899 1.00 9.36 132 TYR A CA 1
ATOM 647 C C . TYR A 1 82 ? 31.622 10.963 5.504 1.00 10.02 132 TYR A C 1
ATOM 648 O O . TYR A 1 82 ? 31.672 11.324 4.327 1.00 10.87 132 TYR A O 1
#

GO terms:
  GO:0019029 helical viral capsid (C, IDA)
  GO:0003677 DNA binding (F, IDA)

Solvent-accessible surface area: 5210 Å² total; per-residue (Å²): 107,159,165,0,100,114,19,0,50,94,23,0,114,106,49,61,19,82,114,156,44,52,48,52,0,12,59,18,0,55,142,4,1,145,24,14,67,166,27,104,92,61,102,25,64,91,118,112,16,49,116,86,16,85,92,24,8,70,66,3,26,91,121,136,56,18,35,107,130,2,0,67,87,0,1,74,66,0,59,89,90,95

Radius of gyration: 12.26 Å; Cα contacts (8 Å, |Δi|>4): 50; chains: 1; bounding box: 25×34×27 Å

InterPro domains:
  IPR048905 Major capsid protein 1/2, C-terminal [PF21660] (1-132)

B-factor: mean 9.59, std 6.66, range [2.0, 35.45]

Foldseek 3Di:
DVVLLVVLVVLCVVVVQDPVCSVLLSVLLVVLLVVLVVCVVVVPDPVVNVVVLVVSLVVSCVDPSDDSVSSVVSVVVSVVPD

Organism: Acidianus filamentous virus 1 (isolate United States/Yellowstone) (NCBI:txid654909)

Sequence (82 aa):
YHKLRRLAIKEICKTDGIPNIKWGMYIAFGEKLLKSYLKMKAGSASSDMIAEYINNAISAFSSRTGISQEETAQKIADFITSNY